Protein AF-A0A3D4I218-F1 (afdb_monomer_lite)

Radius of gyration: 19.67 Å; chains: 1; bounding box: 46×35×52 Å

Foldseek 3Di:
DDCLDWFKFFFQDDDPQWTWTQTPVRDTATEHE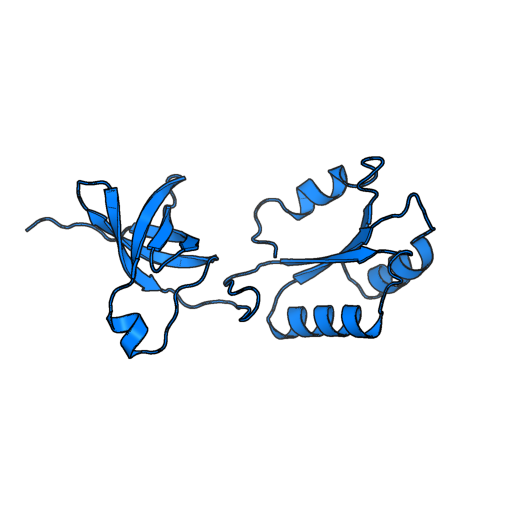PCVCVVVVHDDFGGWIFIWRADPVRHIYGPDTDDFLFADVVVGHTNFQAEEAEAEVVVVHGPVVVVVVVCVVCVVSNHQYAYEHEPCVPDPPVVVQCVVVVVVHHYFYAYPVVGPRVVVCVVVVPPGHYD

pLDDT: mean 93.25, std 7.97, range [42.38, 97.81]

Structure (mmCIF, N/CA/C/O backbone):
data_AF-A0A3D4I218-F1
#
_entry.id   AF-A0A3D4I218-F1
#
loop_
_atom_site.group_PDB
_atom_site.id
_atom_site.type_symbol
_atom_site.label_atom_id
_atom_site.label_alt_id
_atom_site.label_comp_id
_atom_site.label_asym_id
_atom_site.label_entity_id
_atom_site.label_seq_id
_atom_site.pdbx_PDB_ins_code
_atom_site.Cartn_x
_atom_site.Cartn_y
_atom_site.Cartn_z
_atom_site.occupancy
_atom_site.B_iso_or_equiv
_atom_site.auth_seq_id
_atom_site.auth_comp_id
_atom_site.auth_asym_id
_atom_site.auth_atom_id
_atom_site.pdbx_PDB_model_num
ATOM 1 N N . MET A 1 1 ? -25.230 15.273 29.256 1.00 43.00 1 MET A N 1
ATOM 2 C CA . MET A 1 1 ? -24.325 14.112 29.145 1.00 43.00 1 MET A CA 1
ATOM 3 C C . MET A 1 1 ? -24.057 14.017 27.666 1.00 43.00 1 MET A C 1
ATOM 5 O O . MET A 1 1 ? -24.882 13.474 26.948 1.00 43.00 1 MET A O 1
ATOM 9 N N . ASP A 1 2 ? -23.060 14.776 27.223 1.00 42.38 2 ASP A N 1
ATOM 10 C CA . ASP A 1 2 ? -22.950 15.199 25.829 1.00 42.38 2 ASP A CA 1
ATOM 11 C C . ASP A 1 2 ? -22.719 13.994 24.922 1.00 42.38 2 ASP A C 1
ATOM 13 O O . ASP A 1 2 ? -21.832 13.175 25.172 1.00 42.38 2 ASP A O 1
ATOM 17 N N . GLU A 1 3 ? -23.551 13.881 23.888 1.00 46.34 3 GLU A N 1
ATOM 18 C CA . GLU A 1 3 ? -23.346 12.975 22.764 1.00 46.34 3 GLU A CA 1
ATOM 19 C C . GLU A 1 3 ? -22.079 13.412 22.023 1.00 46.34 3 GLU A C 1
ATOM 21 O O . GLU A 1 3 ? -22.117 14.130 21.026 1.00 46.34 3 GLU A O 1
ATOM 26 N N . LEU A 1 4 ? -20.921 12.990 22.524 1.00 60.91 4 LEU A N 1
ATOM 27 C CA . LEU A 1 4 ? -19.689 12.969 21.748 1.00 60.91 4 LEU A CA 1
ATOM 28 C C . LEU A 1 4 ? -19.875 11.890 20.679 1.00 60.91 4 LEU A C 1
ATOM 30 O O . LEU A 1 4 ? -19.579 10.714 20.891 1.00 60.91 4 LEU A O 1
ATOM 34 N N . GLY A 1 5 ? -20.485 12.290 19.564 1.00 79.44 5 GLY A N 1
ATOM 35 C CA . GLY A 1 5 ? -20.745 11.424 18.423 1.00 79.44 5 GLY A CA 1
ATOM 36 C C . GLY A 1 5 ? -19.454 10.789 17.913 1.00 79.44 5 GLY A C 1
ATOM 37 O O . GLY A 1 5 ? -18.400 11.428 17.865 1.00 79.44 5 GLY A O 1
ATOM 38 N N . LEU A 1 6 ? -19.537 9.514 17.537 1.00 90.00 6 LEU A N 1
ATOM 39 C CA . LEU A 1 6 ? -18.419 8.817 16.913 1.00 90.00 6 LEU A CA 1
ATOM 40 C C . LEU A 1 6 ? -18.156 9.412 15.527 1.00 90.00 6 LEU A C 1
ATOM 42 O O . LEU A 1 6 ? -19.077 9.583 14.728 1.00 90.00 6 LEU A O 1
ATOM 46 N N . LYS A 1 7 ? -16.888 9.695 15.231 1.00 94.50 7 LYS A N 1
ATOM 47 C CA . LYS A 1 7 ? -16.427 10.102 13.903 1.00 94.50 7 LYS A CA 1
ATOM 48 C C . LYS A 1 7 ? -15.716 8.941 13.219 1.00 94.50 7 LYS A C 1
ATOM 50 O O . LYS A 1 7 ? -14.872 8.288 13.826 1.00 94.50 7 LYS A O 1
ATOM 55 N N . ALA A 1 8 ? -16.024 8.704 11.948 1.00 96.62 8 ALA A N 1
ATOM 56 C CA . ALA A 1 8 ? -15.282 7.756 11.124 1.00 96.62 8 ALA A CA 1
ATOM 57 C C . ALA A 1 8 ? -13.992 8.393 10.581 1.00 96.62 8 ALA A C 1
ATOM 59 O O . ALA A 1 8 ? -13.960 9.586 10.263 1.00 96.62 8 ALA A O 1
ATOM 60 N N . GLY A 1 9 ? -12.943 7.588 10.432 1.00 97.06 9 GLY A N 1
ATOM 61 C CA . GLY A 1 9 ? -11.680 8.028 9.850 1.00 97.06 9 GLY A CA 1
ATOM 62 C C . GLY A 1 9 ? -10.754 6.883 9.457 1.00 97.06 9 GLY A C 1
ATOM 63 O O . GLY A 1 9 ? -11.099 5.706 9.584 1.00 97.06 9 GLY A O 1
ATOM 64 N N . ILE A 1 10 ? -9.572 7.246 8.966 1.00 97.50 10 ILE A N 1
ATOM 65 C CA . ILE A 1 10 ? -8.511 6.328 8.546 1.00 97.50 10 ILE A CA 1
ATOM 66 C C . ILE A 1 10 ? -7.254 6.629 9.359 1.00 97.50 10 ILE A C 1
ATOM 68 O O . ILE A 1 10 ? -6.840 7.782 9.468 1.00 97.50 10 ILE A O 1
ATOM 72 N N . ILE A 1 11 ? -6.623 5.600 9.925 1.00 97.62 11 ILE A N 1
ATOM 73 C CA . ILE A 1 11 ? -5.307 5.757 10.551 1.00 97.62 11 ILE A CA 1
ATOM 74 C C . ILE A 1 11 ? -4.283 6.041 9.448 1.00 97.62 11 ILE A C 1
ATOM 76 O O . ILE A 1 11 ? -3.978 5.162 8.650 1.00 97.62 11 ILE A O 1
ATOM 80 N N . VAL A 1 12 ? -3.704 7.236 9.420 1.00 96.62 12 VAL A N 1
ATOM 81 C CA . VAL A 1 12 ? -2.669 7.606 8.437 1.00 96.62 12 VAL A CA 1
ATOM 82 C C . VAL A 1 12 ? -1.253 7.377 8.963 1.00 96.62 12 VAL A C 1
ATOM 84 O O . VAL A 1 12 ? -0.302 7.279 8.191 1.00 96.62 12 VAL A O 1
ATOM 87 N N . LYS A 1 13 ? -1.091 7.276 10.288 1.00 95.56 13 LYS A N 1
ATOM 88 C CA . LYS A 1 13 ? 0.213 7.122 10.946 1.00 95.56 13 LYS A CA 1
ATOM 89 C C . LYS A 1 13 ? 0.056 6.523 12.342 1.00 95.56 13 LYS A C 1
ATOM 91 O O . LYS A 1 13 ? -0.870 6.886 13.061 1.00 95.56 13 LYS A O 1
ATOM 96 N N . GLY A 1 14 ? 0.988 5.661 12.748 1.00 93.62 14 GLY A N 1
ATOM 97 C CA . GLY A 1 14 ? 1.096 5.146 14.116 1.00 93.62 14 GLY A CA 1
ATOM 98 C C . GLY A 1 14 ? 2.533 5.244 14.630 1.00 93.62 14 GLY A C 1
ATOM 99 O O . GLY A 1 14 ? 3.437 4.741 13.968 1.00 93.62 14 GLY A O 1
ATOM 100 N N . ILE A 1 15 ? 2.754 5.906 15.771 1.00 93.50 15 ILE A N 1
ATOM 101 C CA . ILE A 1 15 ? 4.075 6.072 16.412 1.00 93.50 15 ILE A CA 1
ATOM 102 C C . ILE A 1 15 ? 3.902 6.045 17.934 1.00 93.50 15 ILE A C 1
ATOM 104 O O . ILE A 1 15 ? 3.039 6.737 18.460 1.00 93.50 15 ILE A O 1
ATOM 108 N N . ASP A 1 16 ? 4.712 5.250 18.641 1.00 90.19 16 ASP A N 1
ATOM 109 C CA . ASP A 1 16 ? 4.768 5.194 20.115 1.00 90.19 16 ASP A CA 1
ATOM 110 C C . ASP A 1 16 ? 3.403 5.053 20.819 1.00 90.19 16 ASP A C 1
ATOM 112 O O . ASP A 1 16 ? 3.147 5.612 21.885 1.00 90.19 16 ASP A O 1
ATOM 116 N N . GLY A 1 17 ? 2.497 4.276 20.217 1.00 89.19 17 GLY A N 1
ATOM 117 C CA . GLY A 1 17 ? 1.149 4.036 20.746 1.00 89.19 17 GLY A CA 1
ATOM 118 C C . GLY A 1 17 ? 0.144 5.166 20.490 1.00 89.19 17 GLY A C 1
ATOM 119 O O . GLY A 1 17 ? -1.009 5.052 20.915 1.00 89.19 17 GLY A O 1
ATOM 120 N N . PHE A 1 18 ? 0.556 6.215 19.780 1.00 94.75 18 PHE A N 1
ATOM 121 C CA . PHE A 1 18 ? -0.313 7.236 19.211 1.00 94.75 18 PHE A CA 1
ATOM 122 C C . PHE A 1 18 ? -0.663 6.889 17.768 1.00 94.75 18 PHE A C 1
ATOM 124 O O . PHE A 1 18 ? 0.170 6.391 17.009 1.00 94.75 18 PHE A O 1
ATOM 131 N N . TYR A 1 19 ? -1.902 7.178 17.394 1.00 97.00 19 TYR A N 1
ATOM 132 C CA . TYR A 1 19 ? -2.444 6.944 16.065 1.00 97.00 19 TYR A CA 1
ATOM 133 C C . TYR A 1 19 ? -3.042 8.240 15.545 1.00 97.00 19 TYR A C 1
ATOM 135 O O . TYR A 1 19 ? -3.890 8.835 16.198 1.00 97.00 19 TYR A O 1
ATOM 143 N N . TYR A 1 20 ? -2.622 8.673 14.368 1.00 97.12 20 TYR A N 1
ATOM 144 C CA . TYR A 1 20 ? -3.147 9.867 13.723 1.00 97.12 20 TYR A CA 1
ATOM 145 C C . TYR A 1 20 ? -4.258 9.439 12.781 1.00 97.12 20 TYR A C 1
ATOM 147 O O . TYR A 1 20 ? -4.016 8.651 11.864 1.00 97.12 20 TYR A O 1
ATOM 155 N N . VAL A 1 21 ? -5.470 9.916 13.044 1.00 97.69 21 VAL A N 1
ATOM 156 C CA . VAL A 1 21 ? -6.674 9.516 12.317 1.00 97.69 21 VAL A CA 1
ATOM 157 C C . VAL A 1 21 ? -7.168 10.690 11.494 1.00 97.69 21 VAL A C 1
ATOM 159 O O . VAL A 1 21 ? -7.579 11.705 12.051 1.00 97.69 21 VAL A O 1
ATOM 162 N N . GLU A 1 22 ? -7.137 10.542 10.175 1.00 97.12 22 GLU A N 1
ATOM 163 C CA . GLU A 1 22 ? -7.746 11.487 9.248 1.00 97.12 22 GLU A CA 1
ATOM 164 C C . GLU A 1 22 ? -9.244 11.186 9.132 1.00 97.12 22 GLU A C 1
ATOM 166 O O . GLU A 1 22 ? -9.654 10.082 8.766 1.00 97.12 22 GLU A O 1
ATOM 171 N N . SER A 1 23 ? -10.072 12.157 9.502 1.00 95.25 23 SER A N 1
ATOM 172 C CA . SER A 1 23 ? -11.528 12.086 9.348 1.00 95.25 23 SER A CA 1
ATOM 173 C C . SER A 1 23 ? -11.958 12.337 7.902 1.00 95.25 23 SER A C 1
ATOM 175 O O . SER A 1 23 ? -11.212 12.912 7.115 1.00 95.25 23 SER A O 1
ATOM 177 N N . GLY A 1 24 ? -13.203 11.992 7.558 1.00 90.12 24 GLY A N 1
ATOM 178 C CA . GLY A 1 24 ? -13.770 12.297 6.232 1.00 90.12 24 GLY A CA 1
ATOM 179 C C . GLY A 1 24 ? -13.822 13.795 5.877 1.00 90.12 24 GLY A C 1
ATOM 180 O O . GLY A 1 24 ? -14.002 14.140 4.716 1.00 90.12 24 GLY A O 1
ATOM 181 N N . GLU A 1 25 ? -13.639 14.678 6.862 1.00 90.50 25 GLU A N 1
ATOM 182 C CA . GLU A 1 25 ? -13.558 16.138 6.706 1.00 90.50 25 GLU A CA 1
ATOM 183 C C . GLU A 1 25 ? -12.112 16.626 6.457 1.00 90.50 25 GLU A C 1
ATOM 185 O O . GLU A 1 25 ? -11.880 17.827 6.342 1.00 90.50 25 GLU A O 1
ATOM 190 N N . GLY A 1 26 ? -11.123 15.721 6.424 1.00 92.06 26 GLY A N 1
ATOM 191 C CA . GLY A 1 26 ? -9.696 16.035 6.254 1.00 92.06 26 GLY A CA 1
ATOM 192 C C . GLY A 1 26 ? -8.985 16.490 7.535 1.00 92.06 26 GLY A C 1
ATOM 193 O O . GLY A 1 26 ? -7.791 16.780 7.520 1.00 92.06 26 GLY A O 1
ATOM 194 N N . THR A 1 27 ? -9.689 16.554 8.671 1.00 94.12 27 THR A N 1
ATOM 195 C CA . THR A 1 27 ? -9.060 16.873 9.963 1.00 94.12 27 THR A CA 1
ATOM 196 C C . THR A 1 27 ? -8.339 15.647 10.509 1.00 94.12 27 THR A C 1
ATOM 198 O O . THR A 1 27 ? -8.937 14.569 10.575 1.00 94.12 27 THR A O 1
ATOM 201 N N . VAL A 1 28 ? -7.085 15.824 10.936 1.00 96.31 28 VAL A N 1
ATOM 202 C CA . VAL A 1 28 ? -6.268 14.778 11.563 1.00 96.31 28 VAL A CA 1
ATOM 203 C C . VAL A 1 28 ? -6.310 14.917 13.081 1.00 96.31 28 VAL A C 1
ATOM 205 O O . VAL A 1 28 ? -5.910 15.943 13.627 1.00 96.31 28 VAL A O 1
ATOM 208 N N . TYR A 1 29 ? -6.748 13.859 13.756 1.00 96.44 29 TYR A N 1
ATOM 209 C CA . TYR A 1 29 ? -6.826 13.780 15.212 1.00 96.44 29 TYR A CA 1
ATOM 210 C C . TYR A 1 29 ? -5.724 12.879 15.765 1.00 96.44 29 TYR A C 1
ATOM 212 O O . TYR A 1 29 ? -5.548 11.747 15.304 1.00 96.44 29 TYR A O 1
ATOM 220 N N . GLU A 1 30 ? -5.011 13.344 16.791 1.00 96.94 30 GLU A N 1
ATOM 221 C CA . GLU A 1 30 ? -4.105 12.485 17.554 1.00 96.94 30 GLU A CA 1
ATOM 222 C C . GLU A 1 30 ? -4.925 11.613 18.508 1.00 96.94 30 GLU A C 1
ATOM 224 O O . GLU A 1 30 ? -5.594 12.103 19.419 1.00 96.94 30 GLU A O 1
ATOM 229 N N . CYS A 1 31 ? -4.893 10.304 18.280 1.00 96.75 31 CYS A N 1
ATOM 230 C CA . CYS A 1 31 ? -5.728 9.342 18.975 1.00 96.75 31 CYS A CA 1
ATOM 231 C C . CYS A 1 31 ? -4.912 8.325 19.769 1.00 96.75 31 CYS A C 1
ATOM 233 O O . CYS A 1 31 ? -3.823 7.903 19.373 1.00 96.75 31 CYS A O 1
ATOM 235 N N . ARG A 1 32 ? -5.506 7.831 20.856 1.00 95.56 32 ARG A N 1
ATOM 236 C CA . ARG A 1 32 ? -5.041 6.629 21.556 1.00 95.56 32 ARG A CA 1
ATOM 237 C C . ARG A 1 32 ? -5.987 5.462 21.335 1.00 95.56 32 ARG A C 1
ATOM 239 O O . ARG A 1 32 ? -7.205 5.616 21.282 1.00 95.56 32 ARG A O 1
ATOM 246 N N . ALA A 1 33 ? -5.418 4.268 21.230 1.00 93.06 33 ALA A N 1
ATOM 247 C CA . ALA A 1 33 ? -6.197 3.043 21.150 1.00 93.06 33 ALA A CA 1
ATOM 248 C C . ALA A 1 33 ? -6.703 2.632 22.539 1.00 93.06 33 ALA A C 1
ATOM 250 O O . ALA A 1 33 ? -5.956 2.662 23.519 1.00 93.06 33 ALA A O 1
ATOM 251 N N . ARG A 1 34 ? -7.967 2.202 22.637 1.00 89.56 34 ARG A N 1
ATOM 252 C CA . ARG A 1 34 ? -8.494 1.613 23.875 1.00 89.56 34 ARG A CA 1
ATOM 253 C C . ARG A 1 34 ? -7.686 0.381 24.289 1.00 89.56 34 ARG A C 1
ATOM 255 O O . ARG A 1 34 ? -7.355 -0.469 23.467 1.00 89.56 34 ARG A O 1
ATOM 262 N N . GLY A 1 35 ? -7.472 0.209 25.595 1.00 84.50 35 GLY A N 1
ATOM 263 C CA . GLY A 1 35 ? -6.748 -0.948 26.142 1.00 84.50 35 GLY A CA 1
ATOM 264 C C . GLY A 1 35 ? -7.358 -2.314 25.785 1.00 84.50 35 GLY A C 1
ATOM 265 O O . GLY A 1 35 ? -6.653 -3.322 25.804 1.00 84.50 35 GLY A O 1
ATOM 266 N N . ILE A 1 36 ? -8.641 -2.352 25.398 1.00 87.62 36 ILE A N 1
ATOM 267 C CA . ILE A 1 36 ? -9.317 -3.567 24.927 1.00 87.62 36 ILE A CA 1
ATOM 268 C C . ILE A 1 36 ? -8.646 -4.177 23.690 1.00 87.62 36 ILE A C 1
ATOM 270 O O . ILE A 1 36 ? -8.585 -5.398 23.584 1.00 87.62 36 ILE A O 1
ATOM 274 N N . PHE A 1 37 ? -8.064 -3.361 22.805 1.00 89.31 37 PHE A N 1
ATOM 275 C CA . PHE A 1 37 ? -7.353 -3.859 21.627 1.00 89.31 37 PHE A CA 1
ATOM 276 C C . PHE A 1 37 ? -6.120 -4.671 22.023 1.00 89.31 37 PHE A C 1
ATOM 278 O O . PHE A 1 37 ? -5.946 -5.795 21.559 1.00 89.31 37 PHE A O 1
ATOM 285 N N . ARG A 1 38 ? -5.334 -4.171 22.987 1.00 86.00 38 ARG A N 1
ATOM 286 C CA . ARG A 1 38 ? -4.178 -4.895 23.533 1.00 86.00 38 ARG A CA 1
ATOM 287 C C . ARG A 1 38 ? -4.592 -6.208 24.199 1.00 86.00 38 ARG A C 1
ATOM 289 O O . ARG A 1 38 ? -3.909 -7.210 24.024 1.00 86.00 38 ARG A O 1
ATOM 296 N N . LYS A 1 39 ? -5.712 -6.212 24.934 1.00 87.31 39 LYS A N 1
ATOM 297 C CA . LYS A 1 39 ? -6.266 -7.426 25.559 1.00 87.31 39 LYS A CA 1
ATOM 298 C C . LYS A 1 39 ? -6.700 -8.466 24.519 1.00 87.31 39 LYS A C 1
ATOM 300 O O . LYS A 1 39 ? -6.546 -9.655 24.762 1.00 87.31 39 LYS A O 1
ATOM 305 N N . ASN A 1 40 ? -7.201 -8.017 23.370 1.00 90.75 40 ASN A N 1
ATOM 306 C CA . ASN A 1 40 ? -7.664 -8.877 22.281 1.00 90.75 40 ASN A CA 1
ATOM 307 C C . ASN A 1 40 ? -6.570 -9.189 21.244 1.00 90.75 40 ASN A C 1
ATOM 309 O O . ASN A 1 40 ? -6.883 -9.743 20.196 1.00 90.75 40 ASN A O 1
ATOM 313 N N . HIS A 1 41 ? -5.308 -8.824 21.505 1.00 88.81 41 HIS A N 1
ATOM 314 C CA . HIS A 1 41 ? -4.192 -8.973 20.561 1.00 88.81 41 HIS A CA 1
ATOM 315 C C . HIS A 1 41 ? -4.430 -8.308 19.192 1.00 88.81 41 HIS A C 1
ATOM 317 O O . HIS A 1 41 ? -3.898 -8.744 18.174 1.00 88.81 41 HIS A O 1
ATOM 323 N N . VAL A 1 42 ? -5.211 -7.226 19.170 1.00 90.88 42 VAL A N 1
ATOM 324 C CA . VAL A 1 42 ? -5.450 -6.414 17.976 1.00 90.88 42 VAL A CA 1
ATOM 325 C C . VAL A 1 42 ? -4.543 -5.192 18.032 1.00 90.88 42 VAL A C 1
ATOM 327 O O . VAL A 1 42 ? -4.645 -4.372 18.943 1.00 90.88 42 VAL A O 1
ATOM 330 N N . THR A 1 43 ? -3.668 -5.054 17.041 1.00 92.00 43 THR A N 1
ATOM 331 C CA . THR A 1 43 ? -2.840 -3.857 16.854 1.00 92.00 43 THR A CA 1
ATOM 332 C C . THR A 1 43 ? -3.467 -2.995 15.760 1.00 92.00 43 THR A C 1
ATOM 334 O O . THR A 1 43 ? -3.612 -3.500 14.642 1.00 92.00 43 THR A O 1
ATOM 337 N N . PRO A 1 44 ? -3.855 -1.737 16.040 1.00 95.50 44 PRO A N 1
ATOM 338 C CA . PRO A 1 44 ? -4.251 -0.799 14.996 1.00 95.50 44 PRO A CA 1
ATOM 339 C C . PRO A 1 44 ? -3.092 -0.538 14.024 1.00 95.50 44 PRO A C 1
ATOM 341 O O . PRO A 1 44 ? -1.942 -0.406 14.444 1.00 95.50 44 PRO A O 1
ATOM 344 N N . LEU A 1 45 ? -3.393 -0.480 12.730 1.00 96.00 45 LEU A N 1
ATOM 345 C CA . LEU A 1 45 ? -2.429 -0.340 11.638 1.00 96.00 45 LEU A CA 1
ATOM 346 C C . LEU A 1 45 ? -2.708 0.922 10.823 1.00 96.00 45 LEU A C 1
ATOM 348 O O . LEU A 1 45 ? -3.852 1.358 10.721 1.00 96.00 45 LEU A O 1
ATOM 352 N N . ALA A 1 46 ? -1.680 1.481 10.181 1.00 96.38 46 ALA A N 1
ATOM 353 C CA . ALA A 1 46 ? -1.918 2.488 9.151 1.00 96.38 46 ALA A CA 1
ATOM 354 C C . ALA A 1 46 ? -2.783 1.884 8.027 1.00 96.38 46 ALA A C 1
ATOM 356 O O . ALA A 1 46 ? -2.603 0.726 7.649 1.00 96.38 46 ALA A O 1
ATOM 357 N N . GLY A 1 47 ? -3.753 2.651 7.541 1.00 96.69 47 GLY A N 1
ATOM 358 C CA . GLY A 1 47 ? -4.800 2.214 6.622 1.00 96.69 47 GLY A CA 1
ATOM 359 C C . GLY A 1 47 ? -6.038 1.613 7.299 1.00 96.69 47 GLY A C 1
ATOM 360 O O . GLY A 1 47 ? -7.050 1.422 6.623 1.00 96.69 47 GLY A O 1
ATOM 361 N N . ASP A 1 48 ? -6.030 1.341 8.612 1.00 97.62 48 ASP A N 1
ATOM 362 C CA . ASP A 1 48 ? -7.247 0.903 9.308 1.00 97.62 48 ASP A CA 1
ATOM 363 C C . ASP A 1 48 ? -8.339 1.970 9.235 1.00 97.62 48 ASP A C 1
ATOM 365 O O . ASP A 1 48 ? -8.115 3.143 9.537 1.00 97.62 48 ASP A O 1
ATOM 369 N N . LYS A 1 49 ? -9.548 1.525 8.890 1.00 97.81 49 LYS A N 1
ATOM 370 C CA . LYS A 1 49 ? -10.771 2.311 9.042 1.00 97.81 49 LYS A CA 1
ATOM 371 C C . LYS A 1 49 ? -11.227 2.187 10.491 1.00 97.81 49 LYS A C 1
ATOM 373 O O . LYS A 1 49 ? -11.335 1.073 11.004 1.00 97.81 49 LYS A O 1
ATOM 378 N N . VAL A 1 50 ? -11.490 3.310 11.146 1.00 97.56 50 VAL A N 1
ATOM 379 C CA . VAL A 1 50 ? -11.782 3.363 12.584 1.00 97.56 50 VAL A CA 1
ATOM 380 C C . VAL A 1 50 ? -12.929 4.307 12.905 1.00 97.56 50 VAL A C 1
ATOM 382 O O . VAL A 1 50 ? -13.194 5.254 12.166 1.00 97.56 50 VAL A O 1
ATOM 385 N N . GLU A 1 51 ? -13.565 4.076 14.051 1.00 97.19 51 GLU A N 1
ATOM 386 C CA . GLU A 1 51 ? -14.427 5.064 14.700 1.00 97.19 51 GLU A CA 1
ATOM 387 C C . GLU A 1 51 ? -13.692 5.662 15.898 1.00 97.19 51 GLU A C 1
ATOM 389 O O . GLU A 1 51 ? -13.153 4.931 16.739 1.00 97.19 51 GLU A O 1
ATOM 394 N N . ILE A 1 52 ? -13.684 6.988 15.993 1.00 96.25 52 ILE A N 1
ATOM 395 C CA . ILE A 1 52 ? -13.050 7.739 17.072 1.00 96.25 52 ILE A CA 1
ATOM 396 C C . ILE A 1 52 ? -14.077 8.564 17.847 1.00 96.25 52 ILE A C 1
ATOM 398 O O . ILE A 1 52 ? -15.002 9.131 17.274 1.00 96.25 52 ILE A O 1
ATOM 402 N N . SER A 1 53 ? -13.887 8.665 19.158 1.00 95.19 53 SER A N 1
ATOM 403 C CA . SER A 1 53 ? -14.516 9.702 19.982 1.00 95.19 53 SER A CA 1
ATOM 404 C C . SER A 1 53 ? -13.536 10.862 20.104 1.00 95.19 53 SER A C 1
ATOM 406 O O . SER A 1 53 ? -12.416 10.645 20.568 1.00 95.19 53 SER A O 1
ATOM 408 N N . VAL A 1 54 ? -13.939 12.066 19.698 1.00 93.44 54 VAL A N 1
ATOM 409 C CA . VAL A 1 54 ? -13.096 13.276 19.718 1.00 93.44 54 VAL A CA 1
ATOM 410 C C . VAL A 1 54 ? -13.411 14.104 20.955 1.00 93.44 54 VAL A C 1
ATOM 412 O O . VAL A 1 54 ? -14.576 14.336 21.236 1.00 93.44 54 VAL A O 1
ATOM 415 N N . MET A 1 55 ? -12.391 14.551 21.678 1.00 90.00 55 MET A N 1
ATOM 416 C CA . MET A 1 55 ? -12.501 15.387 22.875 1.00 90.00 55 MET A CA 1
ATOM 417 C C . MET A 1 55 ? -12.415 16.887 22.514 1.00 90.00 55 MET A C 1
ATOM 419 O O . MET A 1 55 ? -11.923 17.229 21.436 1.00 90.00 55 MET A O 1
ATOM 423 N N . PRO A 1 56 ? -12.843 17.813 23.399 1.00 87.06 56 PRO A N 1
ATOM 424 C CA . PRO A 1 56 ? -12.792 19.260 23.134 1.00 87.06 56 PRO A CA 1
ATOM 425 C C . PRO A 1 56 ? -11.390 19.830 22.855 1.00 87.06 56 PRO A C 1
ATOM 427 O O . PRO A 1 56 ? -11.271 20.907 22.279 1.00 87.06 56 PRO A O 1
ATOM 430 N N . ASP A 1 57 ? -10.333 19.124 23.258 1.00 88.69 57 ASP A N 1
ATOM 431 C CA . ASP A 1 57 ? -8.928 19.481 23.025 1.00 88.69 57 ASP A CA 1
ATOM 432 C C . ASP A 1 57 ? -8.363 18.921 21.703 1.00 88.69 57 ASP A C 1
ATOM 434 O O . ASP A 1 57 ? -7.155 18.969 21.479 1.00 88.69 57 ASP A O 1
ATOM 438 N N . ASN A 1 58 ? -9.226 18.400 20.821 1.00 83.38 58 ASN A N 1
ATOM 439 C CA . ASN A 1 58 ? -8.885 17.738 19.556 1.00 83.38 58 ASN A CA 1
ATOM 440 C C . ASN A 1 58 ? -8.057 16.447 19.693 1.00 83.38 58 ASN A C 1
ATOM 442 O O . ASN A 1 58 ? -7.543 15.939 18.692 1.00 83.38 58 ASN A O 1
ATOM 446 N N . THR A 1 59 ? -7.968 15.862 20.889 1.00 92.44 59 THR A N 1
ATOM 447 C CA . THR A 1 59 ? -7.482 14.486 21.048 1.00 92.44 59 THR A CA 1
ATOM 448 C C . THR A 1 59 ? -8.607 13.480 20.813 1.00 92.44 59 THR A C 1
ATOM 450 O O . THR A 1 59 ? -9.792 13.798 20.930 1.00 92.44 59 THR A O 1
ATOM 453 N N . GLY A 1 60 ? -8.253 12.249 20.449 1.00 94.31 60 GLY A N 1
ATOM 454 C CA . GLY A 1 60 ? -9.222 11.201 20.149 1.00 94.31 60 GLY A CA 1
ATOM 455 C C . GLY A 1 60 ? -8.968 9.883 20.873 1.00 94.31 60 GLY A C 1
ATOM 456 O O . GLY A 1 60 ? -7.864 9.556 21.310 1.00 94.31 60 GLY A O 1
ATOM 457 N N . THR A 1 61 ? -10.012 9.070 20.970 1.00 95.75 61 THR A N 1
ATOM 458 C CA . THR A 1 61 ? -9.899 7.661 21.358 1.00 95.75 61 THR A CA 1
ATOM 459 C C . THR A 1 61 ? -10.436 6.789 20.239 1.00 95.75 61 THR A C 1
ATOM 461 O O . THR A 1 61 ? -11.590 6.949 19.854 1.00 95.75 61 THR A O 1
ATOM 464 N N . ILE A 1 62 ? -9.631 5.838 19.753 1.00 96.88 62 ILE A N 1
ATOM 465 C CA . ILE A 1 62 ? -10.102 4.802 18.826 1.00 96.88 62 ILE A CA 1
ATOM 466 C C . ILE A 1 62 ? -11.052 3.885 19.594 1.00 96.88 62 ILE A C 1
ATOM 468 O O . ILE A 1 62 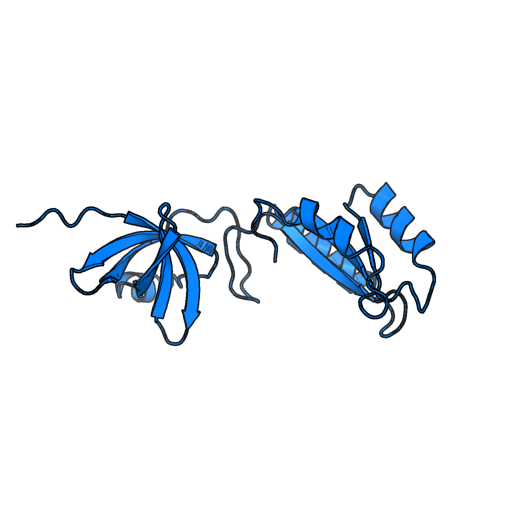? -10.650 3.191 20.534 1.00 96.88 62 ILE A O 1
ATOM 472 N N . CYS A 1 63 ? -12.317 3.905 19.198 1.00 95.12 63 CYS A N 1
ATOM 473 C CA . CYS A 1 63 ? -13.399 3.140 19.801 1.00 95.12 63 CYS A CA 1
ATOM 474 C C . CYS A 1 63 ? -13.527 1.754 19.172 1.00 95.12 63 CYS A C 1
ATOM 476 O O . CYS A 1 63 ? -13.692 0.773 19.899 1.00 95.12 63 CYS A O 1
ATOM 478 N N . SER A 1 64 ? -13.410 1.679 17.847 1.00 95.62 64 SER A N 1
ATOM 479 C CA . SER A 1 64 ? -13.537 0.454 17.062 1.00 95.62 64 SER A CA 1
ATOM 480 C C . SER A 1 64 ? -12.610 0.501 15.839 1.00 95.62 64 SER A C 1
ATOM 482 O O . SER A 1 64 ? -12.244 1.574 15.356 1.00 95.62 64 SER A O 1
ATOM 484 N N . ILE A 1 65 ? -12.209 -0.679 15.363 1.00 97.25 65 ILE A N 1
ATOM 485 C CA . ILE A 1 65 ? -11.526 -0.868 14.078 1.00 97.25 65 ILE A CA 1
ATOM 486 C C . ILE A 1 65 ? -12.490 -1.664 13.206 1.00 97.25 65 ILE A C 1
ATOM 488 O O . ILE A 1 65 ? -12.957 -2.727 13.620 1.00 97.25 65 ILE A O 1
ATOM 492 N N . LEU A 1 66 ? -12.813 -1.138 12.028 1.00 97.00 66 LEU A N 1
ATOM 493 C CA . LEU A 1 66 ? -13.699 -1.802 11.081 1.00 97.00 66 LEU A CA 1
ATOM 494 C C . LEU A 1 66 ? -12.983 -3.000 10.426 1.00 97.00 66 LEU A C 1
ATOM 496 O O . LEU A 1 66 ? -11.750 -3.039 10.389 1.00 97.00 66 LEU A O 1
ATOM 500 N N . PRO A 1 67 ? -13.727 -3.983 9.880 1.00 96.69 67 PRO A N 1
ATOM 501 C CA . PRO A 1 67 ? -13.131 -5.134 9.211 1.00 96.69 67 PRO A CA 1
ATOM 502 C C . PRO A 1 67 ? -12.139 -4.730 8.114 1.00 96.69 67 PRO A C 1
ATOM 504 O O . PRO A 1 67 ? -12.444 -3.910 7.245 1.00 96.69 67 PRO A O 1
ATOM 507 N N . ARG A 1 68 ? -10.951 -5.338 8.146 1.00 97.12 68 ARG A N 1
ATOM 508 C CA . ARG A 1 68 ? -9.917 -5.150 7.125 1.00 97.12 68 ARG A CA 1
ATOM 509 C C . ARG A 1 68 ? -10.260 -5.965 5.886 1.00 97.12 68 ARG A C 1
ATOM 511 O O . ARG A 1 68 ? -10.583 -7.143 6.011 1.00 97.12 68 ARG A O 1
ATOM 518 N N . LYS A 1 69 ? -10.105 -5.384 4.694 1.00 96.44 69 LYS A N 1
ATOM 519 C CA . LYS A 1 69 ? -10.154 -6.172 3.445 1.00 96.44 69 LYS A CA 1
ATOM 520 C C . LYS A 1 69 ? -8.879 -6.998 3.226 1.00 96.44 69 LYS A C 1
ATOM 522 O O . LYS A 1 69 ? -8.943 -8.069 2.639 1.00 96.44 69 LYS A O 1
ATOM 527 N N . ASN A 1 70 ? -7.736 -6.500 3.701 1.00 96.56 70 ASN A N 1
ATOM 528 C CA . ASN A 1 70 ? -6.418 -7.138 3.653 1.00 96.56 70 ASN A CA 1
ATOM 529 C C . ASN A 1 70 ? -5.438 -6.403 4.591 1.00 96.56 70 ASN A C 1
ATOM 531 O O . ASN A 1 70 ? -5.765 -5.330 5.109 1.00 96.56 70 ASN A O 1
ATOM 535 N N . TYR A 1 71 ? -4.262 -6.990 4.836 1.00 95.06 71 TYR A N 1
ATOM 536 C CA . TYR A 1 71 ? -3.163 -6.349 5.566 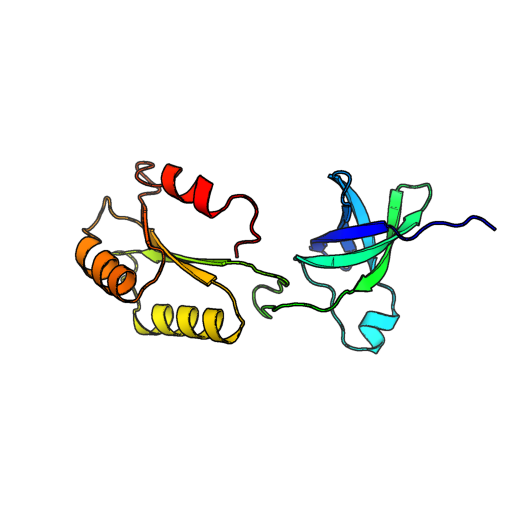1.00 95.06 71 TYR A CA 1
ATOM 537 C C . TYR A 1 71 ? -1.811 -7.040 5.317 1.00 95.06 71 TYR A C 1
ATOM 539 O O . TYR A 1 71 ? -1.758 -8.213 4.942 1.00 95.06 71 TYR A O 1
ATOM 547 N N . PHE A 1 72 ? -0.725 -6.311 5.574 1.00 90.25 72 PHE A N 1
ATOM 548 C CA . PHE A 1 72 ? 0.631 -6.834 5.716 1.00 90.25 72 PHE A CA 1
ATOM 549 C C . PHE A 1 72 ? 1.083 -6.742 7.173 1.00 90.25 72 PHE A C 1
ATOM 551 O O . PHE A 1 72 ? 0.760 -5.790 7.880 1.00 90.25 72 PHE A O 1
ATOM 558 N N . ASP A 1 73 ? 1.890 -7.711 7.605 1.00 85.25 73 ASP A N 1
ATOM 559 C CA . ASP A 1 73 ? 2.604 -7.635 8.884 1.00 85.25 73 ASP A CA 1
ATOM 560 C C . ASP A 1 73 ? 3.886 -6.795 8.769 1.00 85.25 73 ASP A C 1
ATOM 562 O O . ASP A 1 73 ? 4.359 -6.221 9.752 1.00 85.25 73 ASP A O 1
ATOM 566 N N . ARG A 1 74 ? 4.480 -6.746 7.566 1.00 83.31 74 ARG A N 1
ATOM 567 C CA . ARG A 1 74 ? 5.727 -6.033 7.264 1.00 83.31 74 ARG A CA 1
ATOM 568 C C . ARG A 1 74 ? 5.703 -5.453 5.837 1.00 83.31 74 ARG A C 1
ATOM 570 O O . ARG A 1 74 ? 5.746 -6.244 4.898 1.00 83.31 74 ARG A O 1
ATOM 577 N N . PRO A 1 75 ? 5.698 -4.116 5.670 1.00 86.12 75 PRO A N 1
ATOM 578 C CA . PRO A 1 75 ? 5.412 -3.135 6.719 1.00 86.12 75 PRO A CA 1
ATOM 579 C C . PRO A 1 75 ? 3.994 -3.343 7.299 1.00 86.12 75 PRO A C 1
ATOM 581 O O . PRO A 1 75 ? 3.141 -3.908 6.621 1.00 86.12 75 PRO A O 1
ATOM 584 N N . PRO A 1 76 ? 3.734 -2.937 8.553 1.00 89.75 76 PRO A N 1
ATOM 585 C CA . PRO A 1 76 ? 2.447 -3.157 9.211 1.00 89.75 76 PRO A CA 1
ATOM 586 C C . PRO A 1 76 ? 1.386 -2.159 8.704 1.00 89.75 76 PRO A C 1
ATOM 588 O O . PRO A 1 76 ? 1.227 -1.069 9.257 1.00 89.75 76 PRO A O 1
ATOM 591 N N . VAL A 1 77 ? 0.671 -2.527 7.636 1.00 94.81 77 VAL A N 1
ATOM 592 C CA . VAL A 1 77 ? -0.324 -1.686 6.937 1.00 94.81 77 VAL A CA 1
ATOM 593 C C . VAL A 1 77 ? -1.570 -2.490 6.548 1.00 94.81 77 VAL A C 1
ATOM 595 O O . VAL A 1 77 ? -1.485 -3.692 6.303 1.00 94.81 77 VAL A O 1
ATOM 598 N N . ALA A 1 78 ? -2.734 -1.846 6.485 1.00 96.75 78 ALA A N 1
ATOM 599 C CA . ALA A 1 78 ? -4.027 -2.470 6.197 1.00 96.75 78 ALA A CA 1
ATOM 600 C C . ALA A 1 78 ? -4.783 -1.773 5.055 1.00 96.75 78 ALA A C 1
ATOM 602 O O . ALA A 1 78 ? -4.507 -0.627 4.714 1.00 96.75 78 ALA A O 1
ATOM 603 N N . ASN A 1 79 ? -5.786 -2.463 4.503 1.00 97.06 79 ASN A N 1
ATOM 604 C CA . ASN A 1 79 ? -6.731 -1.935 3.509 1.00 97.06 79 ASN A CA 1
ATOM 605 C C . ASN A 1 79 ? -6.082 -1.381 2.233 1.00 97.06 79 ASN A C 1
ATOM 607 O O . ASN A 1 79 ? -6.544 -0.403 1.651 1.00 97.06 79 ASN A O 1
ATOM 611 N N . ILE A 1 80 ? -5.068 -2.081 1.754 1.00 96.88 80 ILE A N 1
ATOM 612 C CA . ILE A 1 80 ? -4.277 -1.742 0.580 1.00 96.88 80 ILE A CA 1
ATOM 613 C C . ILE A 1 80 ? -5.074 -2.093 -0.678 1.00 96.88 80 ILE A C 1
ATOM 615 O O . ILE A 1 80 ? -5.668 -3.168 -0.775 1.00 96.88 80 ILE A O 1
ATOM 619 N N . ASP A 1 81 ? -5.157 -1.173 -1.632 1.00 96.50 81 ASP A N 1
ATOM 620 C CA . ASP A 1 81 ? -5.719 -1.437 -2.960 1.00 96.50 81 ASP A CA 1
ATOM 621 C C . ASP A 1 81 ? -4.664 -2.042 -3.883 1.00 96.50 81 ASP A C 1
ATOM 623 O O . ASP A 1 81 ? -4.948 -3.008 -4.590 1.00 96.50 81 ASP A O 1
ATOM 627 N N . ARG A 1 82 ? -3.454 -1.473 -3.861 1.00 96.19 82 ARG A N 1
ATOM 628 C CA . ARG A 1 82 ? -2.392 -1.757 -4.826 1.00 96.19 82 ARG A CA 1
ATOM 629 C C . ARG A 1 82 ? -1.043 -1.987 -4.165 1.00 96.19 82 ARG A C 1
ATOM 631 O O . ARG A 1 82 ? -0.743 -1.361 -3.152 1.00 96.19 82 ARG A O 1
ATOM 638 N N . LEU A 1 83 ? -0.222 -2.835 -4.775 1.00 95.94 83 LEU A N 1
ATOM 639 C CA . LEU A 1 83 ? 1.190 -2.983 -4.425 1.00 95.94 83 LEU A CA 1
ATOM 640 C C . LEU A 1 83 ? 2.045 -2.536 -5.609 1.00 95.94 83 LEU A C 1
ATOM 642 O O . LEU A 1 83 ? 2.015 -3.174 -6.660 1.00 95.94 83 LEU A O 1
ATOM 646 N N . ALA A 1 84 ? 2.807 -1.458 -5.441 1.00 96.50 84 ALA A N 1
ATOM 647 C CA . ALA A 1 84 ? 3.721 -0.965 -6.463 1.00 96.50 84 ALA A CA 1
ATOM 648 C C . ALA A 1 84 ? 5.117 -1.569 -6.252 1.00 96.50 84 ALA A C 1
ATOM 650 O O . ALA A 1 84 ? 5.909 -1.103 -5.433 1.00 96.50 84 ALA A O 1
ATOM 651 N N . VAL A 1 85 ? 5.442 -2.621 -7.003 1.00 96.12 85 VAL A N 1
ATOM 652 C CA . VAL A 1 85 ? 6.731 -3.309 -6.889 1.00 96.12 85 VAL A CA 1
ATOM 653 C C . VAL A 1 85 ? 7.754 -2.626 -7.788 1.00 96.12 85 VAL A C 1
ATOM 655 O O . VAL A 1 85 ? 7.750 -2.785 -9.009 1.00 96.12 85 VAL A O 1
ATOM 658 N N . VAL A 1 86 ? 8.656 -1.862 -7.174 1.00 95.75 86 VAL A N 1
ATOM 659 C CA . VAL A 1 86 ? 9.769 -1.222 -7.881 1.00 95.75 86 VAL A CA 1
ATOM 660 C C . VAL A 1 86 ? 10.923 -2.208 -8.018 1.00 95.75 86 VAL A C 1
ATOM 662 O O . VAL A 1 86 ? 11.461 -2.695 -7.023 1.00 95.75 86 VAL A O 1
ATOM 665 N N . VAL A 1 87 ? 11.340 -2.473 -9.252 1.00 95.81 87 VAL A N 1
ATOM 666 C CA . VAL A 1 87 ? 12.442 -3.384 -9.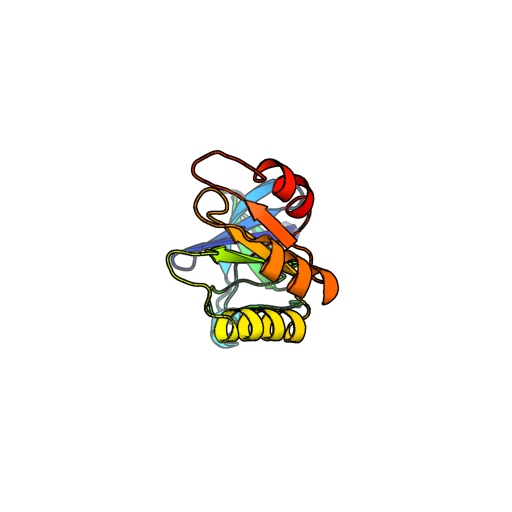565 1.00 95.81 87 VAL A CA 1
ATOM 667 C C . VAL A 1 87 ? 13.461 -2.681 -10.458 1.00 95.81 87 VAL A C 1
ATOM 669 O O . VAL A 1 87 ? 13.105 -1.979 -11.398 1.00 95.81 87 VAL A O 1
ATOM 672 N N . SER A 1 88 ? 14.751 -2.812 -10.157 1.00 96.12 88 SER A N 1
ATOM 673 C CA . SER A 1 88 ? 15.815 -2.321 -11.042 1.00 96.12 88 SER A CA 1
ATOM 674 C C . SER A 1 88 ? 16.023 -3.312 -12.179 1.00 96.12 88 SER A C 1
ATOM 676 O O . SER A 1 88 ? 16.110 -4.515 -11.940 1.00 96.12 88 SER A O 1
ATOM 678 N N . VAL A 1 89 ? 16.141 -2.826 -13.413 1.00 95.94 89 VAL A N 1
ATOM 679 C CA . VAL A 1 89 ? 16.409 -3.691 -14.578 1.00 95.94 89 VAL A CA 1
ATOM 680 C C . VAL A 1 89 ? 17.871 -4.133 -14.669 1.00 95.94 89 VAL A C 1
ATOM 682 O O . VAL A 1 89 ? 18.215 -5.025 -15.453 1.00 95.94 89 VAL A O 1
ATOM 685 N N . THR A 1 90 ? 18.758 -3.519 -13.875 1.00 93.56 90 THR A N 1
ATOM 686 C CA . THR A 1 90 ? 20.198 -3.775 -13.963 1.00 93.56 90 THR A CA 1
ATOM 687 C C . THR A 1 90 ? 20.933 -3.817 -12.634 1.00 93.56 90 THR A C 1
ATOM 689 O O . THR A 1 90 ? 21.395 -4.888 -12.279 1.00 93.56 90 THR A O 1
ATOM 692 N N . ASP A 1 91 ? 21.088 -2.719 -11.899 1.00 91.19 91 ASP A N 1
ATOM 693 C CA . ASP A 1 91 ? 21.908 -2.683 -10.684 1.00 91.19 91 ASP A CA 1
ATOM 694 C C . ASP A 1 91 ? 21.037 -2.280 -9.486 1.00 91.19 91 ASP A C 1
ATOM 696 O O . ASP A 1 91 ? 20.541 -1.152 -9.476 1.00 91.19 91 ASP A O 1
ATOM 700 N N . PRO A 1 92 ? 20.755 -3.163 -8.516 1.00 92.19 92 PRO A N 1
ATOM 701 C CA . PRO A 1 92 ? 21.034 -4.598 -8.560 1.00 92.19 92 PRO A CA 1
ATOM 702 C C . PRO A 1 92 ? 20.214 -5.301 -9.652 1.00 92.19 92 PRO A C 1
ATOM 704 O O . PRO A 1 92 ? 19.173 -4.794 -10.077 1.00 92.19 92 PRO A O 1
ATOM 707 N N . LYS A 1 93 ? 20.670 -6.483 -10.093 1.00 93.25 93 LYS A N 1
ATOM 708 C CA . LYS A 1 93 ? 19.944 -7.263 -11.108 1.00 93.25 93 LYS A CA 1
ATOM 709 C C . LYS A 1 93 ? 18.596 -7.705 -10.542 1.00 93.25 93 LYS A C 1
ATOM 711 O O . LYS A 1 93 ? 18.547 -8.085 -9.367 1.00 93.25 93 LYS A O 1
ATOM 716 N N . PRO A 1 94 ? 17.529 -7.705 -11.357 1.00 93.62 94 PRO A N 1
ATOM 717 C CA . PRO A 1 94 ? 16.224 -8.147 -10.902 1.00 93.62 94 PRO A CA 1
ATOM 718 C C . PRO A 1 94 ? 16.305 -9.613 -10.469 1.00 93.62 94 PRO A C 1
ATOM 720 O O . PRO A 1 94 ? 16.790 -10.471 -11.209 1.00 93.62 94 PRO A O 1
ATOM 723 N N . ASN A 1 95 ? 15.838 -9.899 -9.255 1.00 96.19 95 ASN A N 1
ATOM 724 C CA . ASN A 1 95 ? 15.645 -11.265 -8.793 1.00 96.19 95 ASN A CA 1
ATOM 725 C C . ASN A 1 95 ? 14.205 -11.677 -9.108 1.00 96.19 95 ASN A C 1
ATOM 727 O O . ASN A 1 95 ? 13.286 -11.346 -8.361 1.00 96.19 95 ASN A O 1
ATOM 731 N N . ILE A 1 96 ? 14.038 -12.385 -10.224 1.00 95.31 96 ILE A N 1
ATOM 732 C CA . ILE A 1 96 ? 12.730 -12.781 -10.761 1.00 95.31 96 ILE A CA 1
ATOM 733 C C . ILE A 1 96 ? 11.942 -13.631 -9.762 1.00 95.31 96 ILE A C 1
ATOM 735 O O . ILE A 1 96 ? 10.776 -13.360 -9.515 1.00 95.31 96 ILE A O 1
ATOM 739 N N . LEU A 1 97 ? 12.599 -14.570 -9.074 1.00 97.00 97 LEU A N 1
ATOM 740 C CA . LEU A 1 97 ? 11.930 -15.401 -8.073 1.00 97.00 97 LEU A CA 1
ATOM 741 C C . LEU A 1 97 ? 11.348 -14.564 -6.923 1.00 97.00 97 LEU A C 1
ATOM 743 O O . LEU A 1 97 ? 10.246 -14.835 -6.449 1.00 97.00 97 LEU A O 1
ATOM 747 N N . VAL A 1 98 ? 12.081 -13.546 -6.463 1.00 96.00 98 VAL A N 1
ATOM 748 C CA . VAL A 1 98 ? 11.598 -12.639 -5.410 1.00 96.00 98 VAL A CA 1
ATOM 749 C C . VAL A 1 98 ? 10.449 -11.777 -5.925 1.00 96.00 98 VAL A C 1
ATOM 751 O O . VAL A 1 98 ? 9.457 -11.625 -5.216 1.00 96.00 98 VAL A O 1
ATOM 754 N N . LEU A 1 99 ? 10.563 -11.251 -7.146 1.00 96.69 99 LEU A N 1
ATOM 755 C CA . LEU A 1 99 ? 9.511 -10.472 -7.794 1.00 96.69 99 LEU A CA 1
ATOM 756 C C . LEU A 1 99 ? 8.206 -11.277 -7.890 1.00 96.69 99 LEU A C 1
ATOM 758 O O . LEU A 1 99 ? 7.186 -10.846 -7.354 1.00 96.69 99 LEU A O 1
ATOM 762 N N . ASP A 1 100 ? 8.264 -12.482 -8.451 1.00 97.19 100 ASP A N 1
ATOM 763 C CA . ASP A 1 100 ? 7.106 -13.368 -8.606 1.00 97.19 100 ASP A CA 1
ATOM 764 C C . ASP A 1 100 ? 6.506 -13.770 -7.254 1.00 97.19 100 ASP A C 1
ATOM 766 O O . ASP A 1 100 ? 5.288 -13.817 -7.092 1.00 97.19 100 ASP A O 1
ATOM 770 N N . THR A 1 101 ? 7.351 -13.999 -6.243 1.00 96.75 101 THR A N 1
ATOM 771 C CA . THR A 1 101 ? 6.888 -14.299 -4.879 1.00 96.75 101 THR A CA 1
ATOM 772 C C . THR A 1 101 ? 6.110 -13.126 -4.281 1.00 96.75 101 THR A C 1
ATOM 774 O O . THR A 1 101 ? 5.089 -13.335 -3.627 1.00 96.75 101 THR A O 1
ATOM 777 N N . ILE A 1 102 ? 6.569 -11.889 -4.498 1.00 94.94 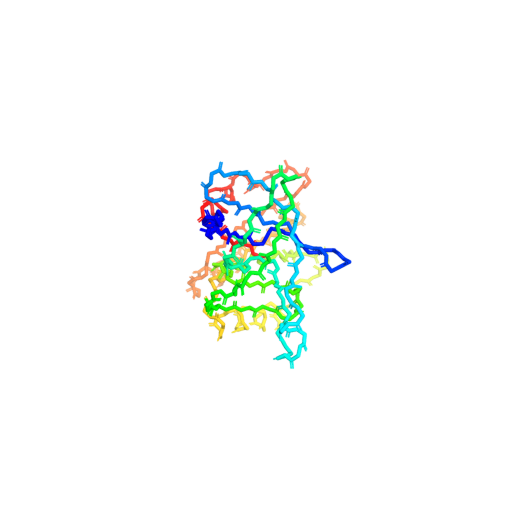102 ILE A N 1
ATOM 778 C CA . ILE A 1 102 ? 5.884 -10.680 -4.020 1.00 94.94 102 ILE A CA 1
ATOM 779 C C . ILE A 1 102 ? 4.546 -10.497 -4.745 1.00 94.94 102 ILE A C 1
ATOM 781 O O . ILE A 1 102 ? 3.543 -10.212 -4.089 1.00 94.94 102 ILE A O 1
ATOM 785 N N . ILE A 1 103 ? 4.515 -10.704 -6.066 1.00 96.50 103 ILE A N 1
ATOM 786 C CA . ILE A 1 103 ? 3.292 -10.640 -6.881 1.00 96.50 103 ILE A CA 1
ATOM 787 C C . ILE A 1 103 ? 2.267 -11.660 -6.372 1.00 96.50 103 ILE A C 1
ATOM 789 O O . ILE A 1 103 ? 1.158 -11.283 -5.995 1.00 96.50 103 ILE A O 1
ATOM 793 N N . ALA A 1 104 ? 2.660 -12.931 -6.258 1.00 96.62 104 ALA A N 1
ATOM 794 C CA . ALA A 1 104 ? 1.782 -13.996 -5.779 1.00 96.62 104 ALA A CA 1
ATOM 795 C C . ALA A 1 104 ? 1.262 -13.722 -4.357 1.00 96.62 104 ALA A C 1
ATOM 797 O O . ALA A 1 104 ? 0.101 -13.986 -4.037 1.00 96.62 104 ALA A O 1
ATOM 798 N N . LEU A 1 105 ? 2.105 -13.150 -3.491 1.00 94.75 105 LEU A N 1
ATOM 799 C CA . LEU A 1 105 ? 1.708 -12.762 -2.142 1.00 94.75 105 LEU A CA 1
ATOM 800 C C . LEU A 1 105 ? 0.657 -11.644 -2.151 1.00 94.75 105 LEU A C 1
ATOM 802 O O . LEU A 1 105 ? -0.290 -11.705 -1.363 1.00 94.75 105 LEU A O 1
ATOM 806 N N . ALA A 1 106 ? 0.811 -10.640 -3.014 1.00 95.06 106 ALA A N 1
ATOM 807 C CA . ALA A 1 106 ? -0.156 -9.558 -3.173 1.00 95.06 106 ALA A CA 1
ATOM 808 C C . ALA A 1 106 ? -1.513 -10.093 -3.652 1.00 95.06 106 ALA A C 1
ATOM 810 O O . ALA A 1 106 ? -2.535 -9.838 -3.009 1.00 95.06 106 ALA A O 1
ATOM 811 N N . GLU A 1 107 ? -1.512 -10.923 -4.696 1.00 95.62 107 GLU A N 1
ATOM 812 C CA . GLU A 1 107 ? -2.731 -11.533 -5.235 1.00 95.62 107 GLU A CA 1
ATOM 813 C C . GLU A 1 107 ? -3.437 -12.416 -4.201 1.00 95.62 107 GLU A C 1
ATOM 815 O O . GLU A 1 107 ? -4.647 -12.293 -4.010 1.00 95.62 107 GLU A O 1
ATOM 820 N N . SER A 1 108 ? -2.688 -13.222 -3.435 1.00 95.69 108 SER A N 1
ATOM 821 C CA . SER A 1 108 ? -3.251 -14.057 -2.357 1.00 95.69 108 SER A CA 1
ATOM 822 C C . SER A 1 108 ? -3.969 -13.256 -1.261 1.00 95.69 108 SER A C 1
ATOM 824 O O . SER A 1 108 ? -4.784 -13.798 -0.513 1.00 95.69 108 SER A O 1
ATOM 826 N N . ARG A 1 109 ? -3.676 -11.952 -1.165 1.00 94.88 109 ARG A N 1
ATOM 827 C CA . ARG A 1 109 ? -4.277 -11.002 -0.224 1.00 94.88 109 ARG A CA 1
ATOM 828 C C . ARG A 1 109 ? -5.267 -10.045 -0.891 1.00 94.88 109 ARG A C 1
ATOM 830 O O . ARG A 1 109 ? -5.675 -9.077 -0.253 1.00 94.88 109 ARG A O 1
ATOM 837 N N . ASN A 1 110 ? -5.682 -10.304 -2.131 1.00 95.00 110 ASN A N 1
ATOM 838 C CA . ASN A 1 110 ? -6.564 -9.427 -2.908 1.00 95.00 110 ASN A CA 1
ATOM 839 C C . ASN A 1 110 ? -6.016 -7.989 -3.020 1.00 95.00 110 ASN A C 1
ATOM 841 O O . ASN A 1 110 ? -6.743 -7.017 -2.801 1.00 95.00 110 ASN A O 1
ATOM 845 N N . ILE A 1 111 ? -4.716 -7.858 -3.287 1.00 96.44 111 ILE A N 1
ATOM 846 C CA . ILE A 1 111 ? -4.038 -6.587 -3.559 1.00 96.44 111 ILE A CA 1
ATOM 847 C C . ILE A 1 111 ? -3.598 -6.609 -5.023 1.00 96.44 111 ILE A C 1
ATOM 849 O O . ILE A 1 111 ? -2.949 -7.560 -5.438 1.00 96.44 111 ILE A O 1
ATOM 853 N N . GLU A 1 112 ? -3.945 -5.573 -5.790 1.00 96.50 112 GLU A N 1
ATOM 854 C CA . GLU A 1 112 ? -3.628 -5.445 -7.221 1.00 96.50 112 GLU A CA 1
ATOM 855 C C . GLU A 1 112 ? -2.138 -5.073 -7.398 1.00 96.50 112 GLU A C 1
ATOM 857 O O . GLU A 1 112 ? -1.749 -3.957 -7.033 1.00 96.50 112 GLU A O 1
ATOM 862 N N . PRO A 1 113 ? -1.269 -5.966 -7.909 1.00 97.00 113 PRO A N 1
ATOM 863 C CA . PRO A 1 113 ? 0.135 -5.637 -8.111 1.00 97.00 113 PRO A CA 1
ATOM 864 C C . PRO A 1 113 ? 0.329 -4.790 -9.376 1.00 97.00 113 PRO A C 1
ATOM 866 O O . PRO A 1 113 ? -0.336 -4.991 -10.392 1.00 97.00 113 PRO A O 1
ATOM 869 N N . ALA A 1 114 ? 1.291 -3.874 -9.326 1.00 97.38 114 ALA A N 1
ATOM 870 C CA . ALA A 1 114 ? 1.830 -3.192 -10.495 1.00 97.38 114 ALA A CA 1
ATOM 871 C C . ALA A 1 114 ? 3.352 -3.160 -10.429 1.00 97.38 114 ALA A C 1
ATOM 873 O O . ALA A 1 114 ? 3.936 -3.008 -9.354 1.00 97.38 114 ALA A O 1
ATOM 874 N N . LEU A 1 115 ? 3.993 -3.296 -11.584 1.00 97.69 115 LEU A N 1
ATOM 875 C CA . LEU A 1 115 ? 5.440 -3.377 -11.703 1.00 97.69 115 LEU A CA 1
ATOM 876 C C . LEU A 1 115 ? 6.013 -2.071 -12.222 1.00 97.69 115 LEU A C 1
ATOM 878 O O . LEU A 1 115 ? 5.555 -1.519 -13.218 1.00 97.69 115 LEU A O 1
ATOM 882 N N . ILE A 1 116 ? 7.045 -1.582 -11.546 1.00 97.56 116 ILE A N 1
ATOM 883 C CA . ILE A 1 116 ? 7.756 -0.366 -11.925 1.00 97.56 116 ILE A CA 1
ATOM 884 C C . ILE A 1 116 ? 9.206 -0.754 -12.202 1.00 97.56 116 ILE A C 1
ATOM 886 O O . ILE A 1 116 ? 10.018 -0.901 -11.286 1.00 97.56 116 ILE A O 1
ATOM 890 N N . PHE A 1 117 ? 9.528 -0.927 -13.479 1.00 97.44 117 PHE A N 1
ATOM 891 C CA . PHE A 1 117 ? 10.879 -1.185 -13.956 1.00 97.44 117 PHE A CA 1
ATOM 892 C C . PHE A 1 117 ? 11.672 0.120 -13.938 1.00 97.44 117 PHE A C 1
ATOM 894 O O . PHE A 1 117 ? 11.441 1.028 -14.730 1.00 97.44 117 PHE A O 1
ATOM 901 N N . SER A 1 118 ? 12.592 0.226 -12.988 1.00 97.12 118 SER A N 1
ATOM 902 C CA . SER A 1 118 ? 13.429 1.399 -12.750 1.00 97.12 118 SER A CA 1
ATOM 903 C C . SER A 1 118 ? 14.819 1.254 -13.373 1.00 97.12 118 SER A C 1
ATOM 905 O O . SER A 1 118 ? 15.298 0.138 -13.586 1.00 97.12 118 SER A O 1
ATOM 907 N N . LYS A 1 119 ? 15.499 2.391 -13.571 1.00 96.50 119 LYS A N 1
ATOM 908 C CA . LYS A 1 119 ? 16.845 2.509 -14.169 1.00 96.50 119 LYS A CA 1
ATOM 909 C C . LYS A 1 119 ? 16.895 2.168 -15.660 1.00 96.50 119 LYS A C 1
ATOM 911 O O . LYS A 1 119 ? 17.890 1.623 -16.142 1.00 96.50 119 LYS A O 1
ATOM 916 N N . VAL A 1 120 ? 15.823 2.487 -16.385 1.00 96.31 120 VAL A N 1
ATOM 917 C CA . VAL A 1 120 ? 15.733 2.238 -17.835 1.00 96.31 120 VAL A CA 1
ATOM 918 C C . VAL A 1 120 ? 16.722 3.080 -18.649 1.00 96.31 120 VAL A C 1
ATOM 920 O O . VAL A 1 120 ? 17.105 2.693 -19.746 1.00 96.31 120 VAL A O 1
ATOM 923 N N . ASP A 1 121 ? 17.245 4.159 -18.058 1.00 95.50 121 ASP A N 1
ATOM 924 C CA . ASP A 1 121 ? 18.368 4.940 -18.588 1.00 95.50 121 ASP A CA 1
ATOM 925 C C . ASP A 1 121 ? 19.680 4.142 -18.662 1.00 95.50 121 ASP A C 1
ATOM 927 O O . ASP A 1 121 ? 20.563 4.468 -19.454 1.00 95.50 121 ASP A O 1
ATOM 931 N N . LEU A 1 122 ? 19.823 3.091 -17.846 1.00 95.62 122 LEU A N 1
ATOM 932 C CA . LEU A 1 122 ? 21.042 2.283 -17.770 1.00 95.62 122 LEU A CA 1
ATOM 933 C C . LEU A 1 122 ? 20.954 0.975 -18.558 1.00 95.62 122 LEU A C 1
ATOM 935 O O . LEU A 1 122 ? 21.988 0.400 -18.907 1.00 95.62 122 LEU A O 1
ATOM 939 N N . LYS A 1 123 ? 19.746 0.453 -18.785 1.00 95.81 123 LYS A N 1
ATOM 940 C CA . LYS A 1 123 ? 19.526 -0.797 -19.516 1.00 95.81 123 LYS A CA 1
ATOM 941 C C . LYS A 1 123 ? 18.090 -0.882 -20.019 1.00 95.81 123 LYS A C 1
ATOM 943 O O . LYS A 1 123 ? 17.166 -0.480 -19.325 1.00 95.81 123 LYS A O 1
ATOM 948 N N . ASP A 1 124 ? 17.918 -1.490 -21.187 1.00 93.94 124 ASP A N 1
ATOM 949 C CA . ASP A 1 124 ? 16.598 -1.771 -21.745 1.00 93.94 124 ASP A CA 1
ATOM 950 C C . ASP A 1 124 ? 15.777 -2.722 -20.851 1.00 93.94 124 ASP A C 1
ATOM 952 O O . ASP A 1 124 ? 16.272 -3.753 -20.379 1.00 93.94 124 ASP A O 1
ATOM 956 N N . ALA A 1 125 ? 14.516 -2.348 -20.634 1.00 95.38 125 ALA A N 1
ATOM 957 C CA . ALA A 1 125 ? 13.526 -3.067 -19.839 1.00 95.38 125 ALA A CA 1
ATOM 958 C C . ALA A 1 125 ? 12.529 -3.862 -20.693 1.00 95.38 125 ALA A C 1
ATOM 960 O O . ALA A 1 125 ? 11.761 -4.641 -20.132 1.00 95.38 125 ALA A O 1
ATOM 961 N N . SER A 1 126 ? 12.525 -3.661 -22.017 1.00 94.75 126 SER A N 1
ATOM 962 C CA . SER A 1 126 ? 11.434 -4.066 -22.915 1.00 94.75 126 SER A CA 1
ATOM 963 C C . SER A 1 126 ? 11.063 -5.541 -22.786 1.00 94.75 126 SER A C 1
ATOM 965 O O . SER A 1 126 ? 9.889 -5.868 -22.694 1.00 94.75 126 SER A O 1
ATOM 967 N N . LEU A 1 127 ? 12.047 -6.440 -22.694 1.00 93.88 127 LEU A N 1
ATOM 968 C CA . LEU A 1 127 ? 11.774 -7.874 -22.570 1.00 93.88 127 LEU A CA 1
ATOM 969 C C . LEU A 1 127 ? 10.995 -8.220 -21.289 1.00 93.88 127 LEU A C 1
ATOM 971 O O . LEU A 1 127 ? 9.959 -8.868 -21.371 1.00 93.88 127 LEU A O 1
ATOM 975 N N . LEU A 1 128 ? 11.450 -7.740 -20.126 1.00 94.00 128 LEU A N 1
ATOM 976 C CA . LEU A 1 128 ? 10.748 -7.966 -18.855 1.00 94.00 128 LEU A CA 1
ATOM 977 C C . LEU A 1 128 ? 9.393 -7.253 -18.839 1.00 94.00 128 LEU A C 1
ATOM 979 O O . LEU A 1 128 ? 8.406 -7.809 -18.369 1.00 94.00 128 LEU A O 1
ATOM 983 N N . TYR A 1 129 ? 9.341 -6.027 -19.362 1.00 96.69 129 TYR A N 1
ATOM 984 C CA . TYR A 1 129 ? 8.102 -5.269 -19.471 1.00 96.69 129 TYR A CA 1
ATOM 985 C C . TYR A 1 129 ? 7.037 -6.057 -20.239 1.00 96.69 129 TYR A C 1
ATOM 987 O O . TYR A 1 129 ? 5.941 -6.254 -19.720 1.00 96.69 129 TYR A O 1
ATOM 995 N N . GLU A 1 130 ? 7.366 -6.549 -21.435 1.00 97.44 130 GLU A N 1
ATOM 996 C CA . GLU A 1 130 ? 6.429 -7.301 -22.272 1.00 97.44 130 GLU A CA 1
ATOM 997 C C . GLU A 1 130 ? 6.023 -8.627 -21.620 1.00 97.44 130 GLU A C 1
ATOM 999 O O . GLU A 1 130 ? 4.842 -8.962 -21.621 1.00 97.44 130 GLU A O 1
ATOM 1004 N N . GLU A 1 131 ? 6.954 -9.360 -20.999 1.00 96.25 131 GLU A N 1
ATOM 1005 C CA . GLU A 1 131 ? 6.649 -10.614 -20.292 1.00 96.25 131 GLU A CA 1
ATOM 1006 C C . GLU A 1 131 ? 5.563 -10.423 -19.223 1.00 96.25 131 GLU A C 1
ATOM 1008 O O . GLU A 1 131 ? 4.545 -11.123 -19.225 1.00 96.25 131 GLU A O 1
ATOM 1013 N N . TYR A 1 132 ? 5.732 -9.437 -18.338 1.00 97.62 132 TYR A N 1
ATOM 1014 C CA . TYR A 1 132 ? 4.763 -9.183 -17.273 1.00 97.62 132 TYR A CA 1
ATOM 1015 C C . TYR A 1 132 ? 3.503 -8.462 -17.769 1.00 97.62 132 TYR A C 1
ATOM 1017 O O . TYR A 1 132 ? 2.410 -8.723 -17.257 1.00 97.62 132 TYR A O 1
ATOM 1025 N N . LYS A 1 133 ? 3.603 -7.612 -18.799 1.00 97.25 133 LYS A N 1
ATOM 1026 C CA . LYS A 1 133 ? 2.425 -6.994 -19.422 1.00 97.25 133 LYS A CA 1
ATOM 1027 C C . LYS A 1 133 ? 1.541 -8.049 -20.089 1.00 97.25 133 LYS A C 1
ATOM 1029 O O . LYS A 1 133 ? 0.324 -8.017 -19.910 1.00 97.25 133 LYS A O 1
ATOM 1034 N N . HIS A 1 134 ? 2.131 -9.023 -20.787 1.00 97.62 134 HIS A N 1
ATOM 1035 C CA . HIS A 1 134 ? 1.417 -10.165 -21.366 1.00 97.62 134 HIS A CA 1
ATOM 1036 C C . HIS A 1 134 ? 0.786 -11.074 -20.309 1.00 97.62 134 HIS A C 1
ATOM 1038 O O . HIS A 1 134 ? -0.286 -11.627 -20.552 1.00 97.62 134 HIS A O 1
ATOM 1044 N N . ALA A 1 135 ? 1.405 -11.192 -19.132 1.00 96.50 135 ALA A N 1
ATOM 1045 C CA . ALA A 1 135 ? 0.817 -11.888 -17.990 1.00 96.50 135 ALA A CA 1
ATOM 1046 C C . ALA A 1 135 ? -0.378 -11.138 -17.359 1.00 96.50 135 ALA A C 1
ATOM 1048 O O . ALA A 1 135 ? -1.072 -11.702 -16.517 1.00 96.50 135 ALA A O 1
ATOM 1049 N N . GLY A 1 136 ? -0.658 -9.901 -17.790 1.00 96.50 136 GLY A N 1
ATOM 1050 C CA . GLY A 1 136 ? -1.822 -9.117 -17.372 1.00 96.50 136 GLY A CA 1
ATOM 1051 C C . GLY A 1 136 ? -1.541 -8.089 -16.276 1.00 96.50 136 GLY A C 1
ATOM 1052 O O . GLY A 1 136 ? -2.483 -7.487 -15.763 1.00 96.50 136 GLY A O 1
ATOM 1053 N N . PHE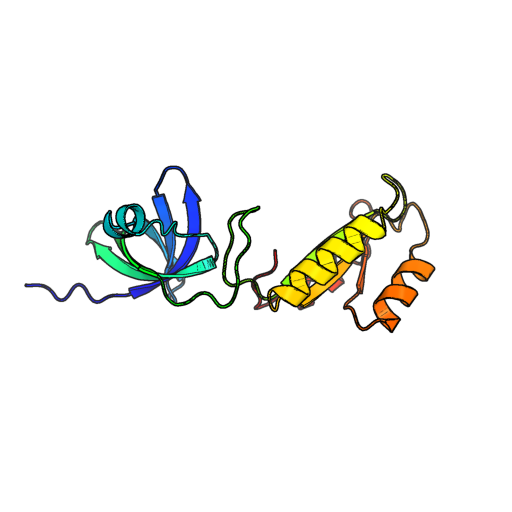 A 1 137 ? -0.274 -7.858 -15.922 1.00 97.12 137 PHE A N 1
ATOM 1054 C CA . PHE A 1 137 ? 0.087 -6.886 -14.894 1.00 97.12 137 PHE A CA 1
ATOM 1055 C C . PHE A 1 137 ? 0.189 -5.471 -15.450 1.00 97.12 137 PHE A C 1
ATOM 1057 O O . PHE A 1 137 ? 0.667 -5.239 -16.564 1.00 97.12 137 PHE A O 1
ATOM 1064 N N . GLU A 1 138 ? -0.195 -4.491 -14.634 1.00 96.31 138 GLU A N 1
ATOM 1065 C CA . GLU A 1 138 ? 0.116 -3.104 -14.949 1.00 96.31 138 GLU A CA 1
ATOM 1066 C C . GLU A 1 138 ? 1.619 -2.870 -14.781 1.00 96.31 138 GLU A C 1
ATOM 1068 O O . GLU A 1 138 ? 2.202 -3.231 -13.760 1.00 96.31 138 GLU A O 1
ATOM 1073 N N . CYS A 1 139 ? 2.252 -2.299 -15.803 1.00 97.50 139 CYS A N 1
ATOM 1074 C CA . CYS A 1 139 ? 3.701 -2.168 -15.887 1.00 97.50 139 CYS A CA 1
ATOM 1075 C C . CYS A 1 139 ? 4.080 -0.746 -16.301 1.00 97.50 139 CYS A C 1
ATOM 1077 O O . CYS A 1 139 ? 3.467 -0.174 -17.205 1.00 97.50 139 CYS A O 1
ATOM 1079 N N . PHE A 1 140 ? 5.133 -0.216 -15.683 1.00 97.38 140 PHE A N 1
ATOM 1080 C CA . PHE A 1 140 ? 5.709 1.097 -15.957 1.00 97.38 140 PHE A CA 1
ATOM 1081 C C . PHE A 1 140 ? 7.221 0.973 -16.138 1.00 97.38 140 PHE A C 1
ATOM 1083 O O . PHE A 1 140 ? 7.872 0.203 -15.433 1.00 97.38 140 PHE A O 1
ATOM 1090 N N . CYS A 1 141 ? 7.781 1.775 -17.037 1.00 97.31 141 CYS A N 1
ATOM 1091 C CA . CYS A 1 141 ? 9.220 1.936 -17.221 1.00 97.31 141 CYS A CA 1
ATOM 1092 C C . CYS A 1 141 ? 9.606 3.339 -16.769 1.00 97.31 141 CYS A C 1
ATOM 1094 O O . CYS A 1 141 ? 9.022 4.309 -17.247 1.00 97.31 141 CYS A O 1
ATOM 1096 N N . VAL A 1 142 ? 10.555 3.453 -15.840 1.00 97.12 142 VAL A N 1
ATOM 1097 C CA . VAL A 1 142 ? 10.946 4.743 -15.269 1.00 97.12 142 VAL A CA 1
ATOM 1098 C C . VAL A 1 142 ? 12.443 4.899 -15.078 1.00 97.12 142 VAL A C 1
ATOM 1100 O O . VAL A 1 142 ? 13.191 3.950 -14.819 1.00 97.12 142 VAL A O 1
ATOM 1103 N N . SER A 1 143 ? 12.872 6.153 -15.087 1.00 96.75 143 SER A N 1
ATOM 1104 C CA . SER A 1 143 ? 14.187 6.550 -14.613 1.00 96.75 143 SER A CA 1
ATOM 1105 C C . SER A 1 143 ? 14.050 7.680 -13.601 1.00 96.75 143 SER A C 1
ATOM 1107 O O . SER A 1 143 ? 13.570 8.769 -13.905 1.00 96.75 143 SER A O 1
ATOM 1109 N N . SER A 1 144 ? 14.486 7.432 -12.366 1.00 92.38 144 SER A N 1
ATOM 1110 C CA . SER A 1 144 ? 14.476 8.460 -11.319 1.00 92.38 144 SER A CA 1
ATOM 1111 C C . SER A 1 144 ? 15.562 9.521 -11.524 1.00 92.38 144 SER A C 1
ATOM 1113 O O . SER A 1 144 ? 15.439 10.609 -10.971 1.00 92.38 144 SER A O 1
ATOM 1115 N N . SER A 1 145 ? 16.620 9.214 -12.286 1.00 94.38 145 SER A N 1
ATOM 1116 C CA . SER A 1 145 ? 17.711 10.147 -12.598 1.00 94.38 145 SER A CA 1
ATOM 1117 C C . SER A 1 145 ? 17.297 11.147 -13.678 1.00 94.38 145 SER A C 1
ATOM 1119 O O . SER A 1 145 ? 17.602 12.331 -13.551 1.00 94.38 145 SER A O 1
ATOM 1121 N N . THR A 1 146 ? 16.583 10.693 -14.712 1.00 95.56 146 THR A N 1
ATOM 1122 C CA . THR A 1 146 ? 16.145 11.551 -15.828 1.00 95.56 146 THR A CA 1
ATOM 1123 C C . THR A 1 146 ? 14.719 12.079 -15.660 1.00 95.56 146 THR A C 1
ATOM 1125 O O . THR A 1 146 ? 14.362 13.084 -16.271 1.00 95.56 146 THR A O 1
ATOM 1128 N N . GLY A 1 147 ? 13.904 11.429 -14.825 1.00 94.38 147 GLY A N 1
ATOM 1129 C CA . GLY A 1 147 ? 12.477 11.714 -14.661 1.00 94.38 147 GLY A CA 1
ATOM 1130 C C . GLY A 1 147 ? 11.575 11.022 -15.690 1.00 94.38 147 GLY A C 1
ATOM 1131 O O . GLY A 1 147 ? 10.357 11.196 -15.633 1.00 94.38 147 GLY A O 1
ATOM 1132 N N . GLU A 1 148 ? 12.142 10.238 -16.610 1.00 95.19 148 GLU A N 1
ATOM 1133 C CA . GLU A 1 148 ? 11.401 9.480 -17.623 1.00 95.19 148 GLU A CA 1
ATOM 1134 C C . GLU A 1 148 ? 10.348 8.559 -16.983 1.00 95.19 148 GLU A C 1
ATOM 1136 O O . GLU A 1 148 ? 10.626 7.886 -15.987 1.00 95.19 148 GLU A O 1
ATOM 1141 N N . GLY A 1 149 ? 9.130 8.561 -17.537 1.00 93.69 149 GLY A N 1
ATOM 1142 C CA . GLY A 1 149 ? 8.011 7.695 -17.135 1.00 93.69 149 GLY A CA 1
ATOM 1143 C C . GLY A 1 149 ? 7.396 7.981 -15.757 1.00 93.69 149 GLY A C 1
ATOM 1144 O O . GLY A 1 149 ? 6.342 7.445 -15.421 1.00 93.69 149 GLY A O 1
ATOM 1145 N N . VAL A 1 150 ? 7.995 8.853 -14.936 1.00 93.25 150 VAL A N 1
ATOM 1146 C CA . VAL A 1 150 ? 7.510 9.135 -13.569 1.00 93.25 150 VAL A CA 1
ATOM 1147 C C . VAL A 1 150 ? 6.134 9.812 -13.575 1.00 93.25 150 VAL A C 1
ATOM 1149 O O . VAL A 1 150 ? 5.323 9.592 -12.671 1.00 93.25 150 VAL A O 1
ATOM 1152 N N . SER A 1 151 ? 5.839 10.628 -14.592 1.00 93.56 151 SER A N 1
ATOM 1153 C CA . SER A 1 151 ? 4.521 11.255 -14.770 1.00 93.56 151 SER A CA 1
ATOM 1154 C C . SER A 1 151 ? 3.395 10.237 -14.902 1.00 93.56 151 SER A C 1
ATOM 1156 O O . SER A 1 151 ? 2.285 10.501 -14.437 1.00 93.56 151 SER A O 1
ATOM 1158 N N . ASP A 1 152 ? 3.694 9.077 -15.478 1.00 92.50 152 ASP A N 1
ATOM 1159 C CA . ASP A 1 152 ? 2.703 8.095 -15.918 1.00 92.50 152 ASP A CA 1
ATOM 1160 C C . ASP A 1 152 ? 2.206 7.242 -14.746 1.00 92.50 152 ASP A C 1
ATOM 1162 O O . ASP A 1 152 ? 1.120 6.669 -14.793 1.00 92.50 152 ASP A O 1
ATOM 1166 N N . ILE A 1 153 ? 2.950 7.247 -13.635 1.00 93.31 153 ILE A N 1
ATOM 1167 C CA . ILE A 1 153 ? 2.560 6.595 -12.383 1.00 93.31 153 ILE A CA 1
ATOM 1168 C C . ILE A 1 153 ? 1.518 7.437 -11.621 1.00 93.31 153 ILE A C 1
ATOM 1170 O O . ILE A 1 153 ? 0.697 6.896 -10.882 1.00 93.31 153 ILE A O 1
ATOM 1174 N N . LYS A 1 154 ? 1.482 8.770 -11.788 1.00 90.94 154 LYS A N 1
ATOM 1175 C CA . LYS A 1 154 ? 0.570 9.630 -11.001 1.00 90.94 154 LYS A CA 1
ATOM 1176 C C . LYS A 1 154 ? -0.912 9.246 -11.148 1.00 90.94 154 LYS A C 1
ATOM 1178 O O . LYS A 1 154 ? -1.579 9.144 -10.117 1.00 90.94 154 LYS A O 1
ATOM 1183 N N . PRO A 1 155 ? -1.448 9.003 -12.362 1.00 92.88 155 PRO A N 1
ATOM 1184 C CA . PRO A 1 155 ? -2.822 8.529 -12.524 1.00 92.88 155 PRO A CA 1
ATOM 1185 C C . PRO A 1 155 ? -3.062 7.171 -11.857 1.00 92.88 155 PRO A C 1
ATOM 1187 O O . PRO A 1 155 ? -4.129 6.950 -11.293 1.00 92.88 155 PRO A O 1
ATOM 1190 N N . PHE A 1 156 ? -2.063 6.284 -11.867 1.00 92.00 156 PHE A N 1
ATOM 1191 C CA . PHE A 1 156 ? -2.144 4.977 -11.220 1.00 92.00 156 PHE A CA 1
ATOM 1192 C C . PHE A 1 156 ? -2.225 5.076 -9.686 1.00 92.00 156 PHE A C 1
ATOM 1194 O O . PHE A 1 156 ? -2.942 4.304 -9.055 1.00 92.00 156 PHE A O 1
ATOM 1201 N N . LEU A 1 157 ? -1.548 6.041 -9.067 1.00 93.12 157 LEU A N 1
ATOM 1202 C CA . LEU A 1 157 ? -1.601 6.226 -7.610 1.00 93.12 157 LEU A CA 1
ATOM 1203 C C . LEU A 1 157 ? -2.877 6.936 -7.132 1.00 93.12 157 LEU A C 1
ATOM 1205 O O . LEU A 1 157 ? -3.204 6.903 -5.947 1.00 93.12 157 LEU A O 1
ATOM 1209 N N . SER A 1 158 ? -3.591 7.613 -8.031 1.00 93.50 158 SER A N 1
ATOM 1210 C CA . SER A 1 158 ? -4.709 8.473 -7.653 1.00 93.50 158 SER A CA 1
ATOM 1211 C C . SER A 1 158 ? -5.899 7.681 -7.100 1.00 93.50 158 SER A C 1
ATOM 1213 O O . SER A 1 158 ? -6.343 6.697 -7.689 1.00 93.50 158 SER A O 1
ATOM 1215 N N . GLY A 1 159 ? -6.438 8.135 -5.964 1.00 90.88 159 GLY A N 1
ATOM 1216 C CA . GLY A 1 159 ? -7.679 7.613 -5.381 1.00 90.88 159 GLY A CA 1
ATOM 1217 C C . GLY A 1 159 ? -7.593 6.205 -4.783 1.00 90.88 159 GLY A C 1
ATOM 1218 O O . GLY A 1 159 ? -8.629 5.650 -4.421 1.00 90.88 159 GLY A O 1
ATOM 1219 N N . LYS A 1 160 ? -6.393 5.625 -4.670 1.00 93.69 160 LYS A N 1
ATOM 1220 C CA . LYS A 1 160 ? -6.164 4.278 -4.131 1.00 93.69 160 LYS A CA 1
ATOM 1221 C C . LYS A 1 160 ? -5.054 4.276 -3.083 1.00 93.69 160 LYS A C 1
ATOM 1223 O O . LYS A 1 160 ? -4.073 5.008 -3.199 1.00 93.69 160 LYS A O 1
ATOM 1228 N N . VAL A 1 161 ? -5.178 3.409 -2.082 1.00 93.88 161 VAL A N 1
ATOM 1229 C CA . VAL A 1 161 ? -4.114 3.139 -1.110 1.00 93.88 161 VAL A CA 1
ATOM 1230 C C . VAL A 1 161 ? -3.105 2.199 -1.761 1.00 93.88 161 VAL A C 1
ATOM 1232 O O . VAL A 1 161 ? -3.391 1.018 -1.973 1.00 93.88 161 VAL A O 1
ATOM 1235 N N . THR A 1 162 ? -1.931 2.732 -2.088 1.00 95.00 162 THR A N 1
ATOM 1236 C CA . THR A 1 162 ? -0.835 1.974 -2.702 1.00 95.00 162 THR A CA 1
ATOM 1237 C C . THR A 1 162 ? 0.295 1.810 -1.696 1.00 95.00 162 THR A C 1
ATOM 1239 O O . THR A 1 162 ? 0.719 2.798 -1.093 1.00 95.00 162 THR A O 1
ATOM 1242 N N . ALA A 1 163 ? 0.737 0.568 -1.504 1.00 91.12 163 ALA A N 1
ATOM 1243 C CA . ALA A 1 163 ? 1.916 0.218 -0.716 1.00 91.12 163 ALA A CA 1
ATOM 1244 C C . ALA A 1 163 ? 3.155 0.072 -1.605 1.00 91.12 163 ALA A C 1
ATOM 1246 O O . ALA A 1 163 ? 2.990 -0.355 -2.775 1.00 91.12 163 ALA A O 1
#

Secondary structure (DSSP, 8-state):
-----EEEEEEEEEETTEEEEEETTS-EEEEEE-HHHHHTTPPP-BT-EEEEEEPTTSEEEEEEEPPPS-EEETTEEES-SEEEEEEESSSSPP-HHHHHHHHHHHHHTT-EEEEEEE-TTTS--HHHHHHHHHTT-EEEEE-TTT-TTHHHHHHHHTTS-B-

Sequence (163 aa):
MDELGLKAGIIVKGIDGFYYVESGEGTVYECRARGIFRKNHVTPLAGDKVEISVMPDNTGTICSILPRKNYFDRPPVANIDRLAVVVSVTDPKPNILVLDTIIALAESRNIEPALIFSKVDLKDASLLYEEYKHAGFECFCVSSSTGEGVSDIKPFLSGKVTA